Protein AF-A0A3P8AYN9-F1 (afdb_monomer)

Mean predicted aligned error: 9.66 Å

Organism: Heligmosomoides polygyrus (NCBI:txid6339)

Structure (mmCIF, N/CA/C/O backbone):
data_AF-A0A3P8AYN9-F1
#
_entry.id   AF-A0A3P8AYN9-F1
#
loop_
_atom_site.group_PDB
_atom_site.id
_atom_site.type_symbol
_atom_site.label_atom_id
_atom_site.label_alt_id
_atom_site.label_comp_id
_atom_site.label_asym_id
_atom_site.label_entity_id
_atom_site.label_seq_id
_atom_site.pdbx_PDB_ins_code
_atom_site.Cartn_x
_atom_site.Cartn_y
_atom_site.Cartn_z
_atom_site.occupancy
_atom_site.B_iso_or_equiv
_atom_site.auth_seq_id
_atom_site.auth_comp_id
_atom_site.auth_asym_id
_atom_site.auth_atom_id
_atom_site.pdbx_PDB_model_num
ATOM 1 N N . MET A 1 1 ? 14.466 0.404 -6.598 1.00 84.12 1 MET A N 1
ATOM 2 C CA . MET A 1 1 ? 13.520 1.509 -6.309 1.00 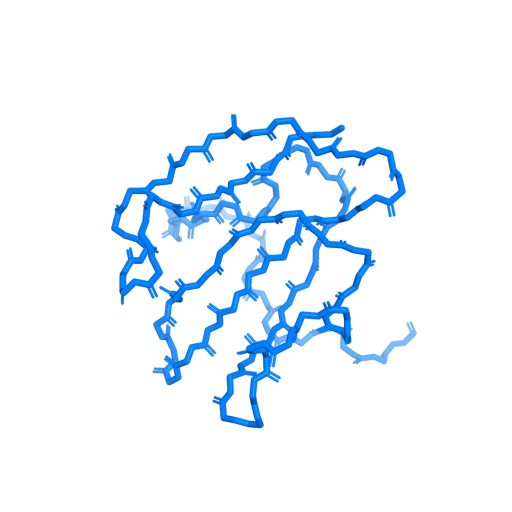84.12 1 MET A CA 1
ATOM 3 C C . MET A 1 1 ? 13.345 1.610 -4.806 1.00 84.12 1 MET A C 1
ATOM 5 O O . MET A 1 1 ? 13.596 0.620 -4.124 1.00 84.12 1 MET A O 1
ATOM 9 N N . ARG A 1 2 ? 12.917 2.755 -4.287 1.00 90.38 2 ARG A N 1
ATOM 10 C CA . ARG A 1 2 ? 12.577 2.935 -2.870 1.00 90.38 2 ARG A CA 1
ATOM 11 C C . ARG A 1 2 ? 11.076 3.111 -2.704 1.00 90.38 2 ARG A C 1
ATOM 13 O O . ARG A 1 2 ? 10.455 3.738 -3.555 1.00 90.38 2 ARG A O 1
ATOM 20 N N . CYS A 1 3 ? 10.508 2.608 -1.617 1.00 90.06 3 CYS A N 1
ATOM 21 C CA . CYS A 1 3 ? 9.105 2.830 -1.271 1.00 90.06 3 CYS A CA 1
ATOM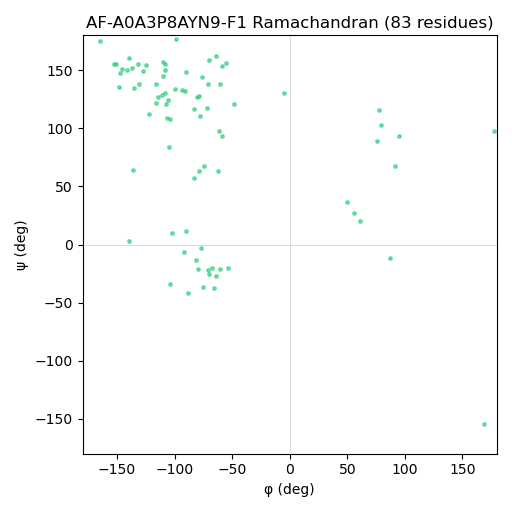 22 C C . CYS A 1 3 ? 8.977 3.260 0.185 1.00 90.06 3 CYS A C 1
ATOM 24 O O . CYS A 1 3 ? 9.819 2.931 1.025 1.00 90.06 3 CYS A O 1
ATOM 26 N N . LYS A 1 4 ? 7.888 3.967 0.492 1.00 90.00 4 LYS A N 1
ATOM 27 C CA . LYS A 1 4 ? 7.485 4.204 1.871 1.00 90.00 4 LYS A CA 1
ATOM 28 C C . LYS A 1 4 ? 6.974 2.911 2.489 1.00 90.00 4 LYS A C 1
ATOM 30 O O . LYS A 1 4 ? 6.230 2.166 1.851 1.00 90.00 4 LYS A O 1
ATOM 35 N N . MET A 1 5 ? 7.364 2.678 3.729 1.00 87.94 5 MET A N 1
ATOM 36 C CA . MET A 1 5 ? 6.955 1.560 4.561 1.00 87.94 5 MET A CA 1
ATOM 37 C C . MET A 1 5 ? 6.518 2.113 5.915 1.00 87.94 5 MET A C 1
ATOM 39 O O . MET A 1 5 ? 7.124 3.056 6.422 1.00 87.94 5 MET A O 1
ATOM 43 N N . CYS A 1 6 ? 5.431 1.577 6.458 1.00 84.81 6 CYS A N 1
ATOM 44 C CA . CYS A 1 6 ? 4.932 1.992 7.767 1.00 84.81 6 CYS A CA 1
ATOM 45 C C . CYS A 1 6 ? 5.798 1.378 8.872 1.00 84.81 6 CYS A C 1
ATOM 47 O O . CYS A 1 6 ? 6.237 0.235 8.738 1.00 84.81 6 CYS A O 1
ATOM 49 N N . ASP A 1 7 ? 6.011 2.109 9.964 1.00 75.19 7 ASP A N 1
ATOM 50 C CA . ASP A 1 7 ? 6.718 1.609 11.148 1.00 75.19 7 ASP A CA 1
ATOM 51 C C . ASP A 1 7 ? 5.922 0.550 11.926 1.00 75.19 7 ASP A C 1
ATOM 53 O O . ASP A 1 7 ? 6.503 -0.298 12.602 1.00 75.19 7 ASP A O 1
ATOM 57 N N . SER A 1 8 ? 4.593 0.579 11.808 1.00 67.31 8 SER A N 1
ATOM 58 C CA . SER A 1 8 ? 3.677 -0.323 12.499 1.00 67.31 8 SER A CA 1
ATOM 59 C C . SER A 1 8 ? 2.565 -0.832 11.580 1.00 67.31 8 SER A C 1
ATOM 61 O O . SER A 1 8 ? 2.148 -0.169 10.632 1.00 67.31 8 SER A O 1
ATOM 63 N N . TYR A 1 9 ? 2.060 -2.029 11.893 1.00 61.72 9 TYR A N 1
ATOM 64 C CA . TYR A 1 9 ? 0.909 -2.655 11.231 1.00 61.72 9 TYR A CA 1
ATOM 65 C C . TYR A 1 9 ? -0.442 -2.144 11.758 1.00 61.72 9 TYR A C 1
ATOM 67 O O . TYR A 1 9 ? -1.473 -2.427 11.156 1.00 61.72 9 TYR A O 1
ATOM 75 N N . ILE A 1 10 ? -0.448 -1.436 12.893 1.00 60.38 10 ILE A N 1
ATOM 76 C CA . ILE A 1 10 ? -1.673 -0.950 13.550 1.00 60.38 10 ILE A CA 1
ATOM 77 C C . ILE A 1 10 ? -2.064 0.424 13.002 1.00 60.38 10 ILE A C 1
ATOM 79 O O . ILE A 1 10 ? -3.235 0.691 12.740 1.00 60.38 10 ILE A O 1
ATOM 83 N N . SER A 1 11 ? -1.078 1.293 12.803 1.00 65.75 11 SER A N 1
ATOM 84 C CA . SER A 1 11 ? -1.256 2.608 12.205 1.00 65.75 11 SER A CA 1
ATOM 85 C C . SER A 1 11 ? 0.002 2.988 11.435 1.00 65.75 11 SER A C 1
ATOM 87 O O . SER A 1 11 ? 1.118 2.823 11.920 1.00 65.75 11 SER A O 1
ATOM 89 N N . CYS A 1 12 ? -0.178 3.527 10.230 1.00 72.75 12 CYS A N 1
ATOM 90 C CA . CYS A 1 12 ? 0.917 4.084 9.443 1.00 72.75 12 CYS A CA 1
ATOM 91 C C . CYS A 1 12 ? 1.208 5.526 9.889 1.00 72.75 12 CYS A C 1
ATOM 93 O O . CYS A 1 12 ? 1.056 6.465 9.110 1.00 72.75 12 CYS A O 1
ATOM 95 N N . ALA A 1 13 ? 1.508 5.710 11.178 1.00 72.44 13 ALA A N 1
ATOM 96 C CA . ALA A 1 13 ? 1.753 7.032 11.749 1.00 72.44 13 ALA A CA 1
ATOM 97 C C . ALA A 1 13 ? 3.133 7.567 11.348 1.00 72.44 13 ALA A C 1
ATOM 99 O O . ALA A 1 13 ? 3.259 8.759 11.070 1.00 72.44 13 ALA A O 1
ATOM 100 N N . ASN A 1 14 ? 4.143 6.692 11.265 1.00 77.00 14 ASN A N 1
ATOM 101 C CA . ASN A 1 14 ? 5.463 7.045 10.761 1.00 77.00 14 ASN A CA 1
ATOM 102 C C . ASN A 1 14 ? 5.777 6.260 9.483 1.00 77.00 14 ASN A C 1
ATOM 104 O O . ASN A 1 14 ? 5.519 5.061 9.367 1.00 77.00 14 ASN A O 1
ATOM 108 N N . GLU A 1 15 ? 6.375 6.947 8.511 1.00 84.56 15 GLU A N 1
ATOM 109 C CA . GLU A 1 15 ? 6.789 6.354 7.242 1.00 84.56 15 GLU A CA 1
ATOM 110 C C . GLU A 1 15 ? 8.315 6.376 7.120 1.00 84.56 15 GLU A C 1
ATOM 112 O O . GLU A 1 15 ? 8.947 7.432 7.181 1.00 84.56 15 GLU A O 1
ATOM 117 N N . MET A 1 16 ? 8.914 5.220 6.851 1.00 87.25 16 MET A N 1
ATOM 118 C CA . MET A 1 16 ? 10.330 5.085 6.507 1.00 87.25 16 MET A CA 1
ATOM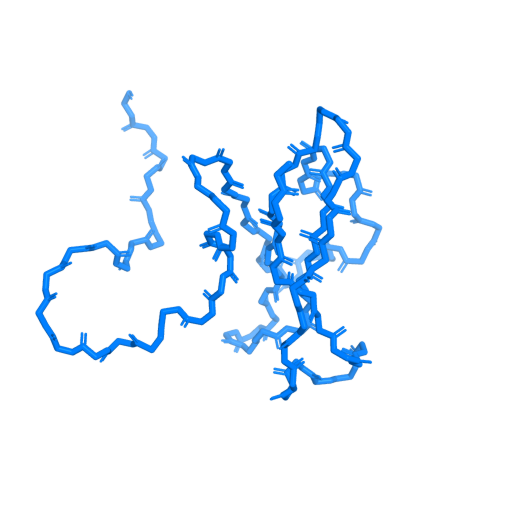 119 C C . MET A 1 16 ? 10.499 4.741 5.029 1.00 87.25 16 MET A C 1
ATOM 121 O O . MET A 1 16 ? 9.581 4.241 4.390 1.00 87.25 16 MET A O 1
ATOM 125 N N . SER A 1 17 ? 11.652 5.075 4.445 1.00 90.00 17 SER A N 1
ATOM 126 C CA . SER A 1 17 ? 11.922 4.826 3.019 1.00 90.00 17 SER A CA 1
ATOM 127 C C . SER A 1 17 ? 12.908 3.680 2.861 1.00 90.00 17 SER A C 1
ATOM 129 O O . SER A 1 17 ? 14.101 3.861 3.106 1.00 90.00 17 SER A O 1
ATOM 131 N N . GLU A 1 18 ? 12.424 2.543 2.384 1.00 89.19 18 GLU A N 1
ATOM 132 C CA . GLU A 1 18 ? 13.178 1.291 2.274 1.00 89.19 18 GLU A CA 1
ATOM 133 C C . GLU A 1 18 ? 13.510 0.974 0.815 1.00 89.19 18 GLU A C 1
ATOM 135 O O . GLU A 1 18 ? 12.780 1.367 -0.100 1.00 89.19 18 GLU A O 1
ATOM 140 N N . HIS A 1 19 ? 14.633 0.287 0.581 1.00 92.62 19 HIS A N 1
ATOM 141 C CA . HIS A 1 19 ? 14.972 -0.182 -0.762 1.00 92.62 19 HIS A CA 1
ATOM 142 C C . HIS A 1 19 ? 14.199 -1.462 -1.066 1.00 92.62 19 HIS A C 1
ATOM 144 O O . HIS A 1 19 ? 14.261 -2.431 -0.314 1.00 92.62 19 HIS A O 1
ATOM 150 N N . CYS A 1 20 ? 13.493 -1.481 -2.190 1.00 88.38 20 CYS A N 1
ATOM 151 C CA . CYS A 1 20 ? 12.699 -2.633 -2.572 1.00 88.38 20 CYS A CA 1
ATOM 152 C C . CYS A 1 20 ? 13.493 -3.634 -3.417 1.00 88.38 20 CYS A C 1
ATOM 154 O O . CYS A 1 20 ? 14.322 -3.217 -4.235 1.00 88.38 20 CYS A O 1
ATOM 156 N N . PRO A 1 21 ? 13.182 -4.938 -3.305 1.00 90.62 21 PRO A N 1
ATOM 157 C CA . PRO A 1 21 ? 13.709 -5.958 -4.204 1.00 90.62 21 PRO A CA 1
ATOM 158 C C . PRO A 1 21 ? 13.418 -5.647 -5.685 1.00 90.62 21 PRO A C 1
ATOM 160 O O . PRO A 1 21 ? 12.452 -4.937 -5.995 1.00 90.62 21 PRO A O 1
ATOM 163 N N . PRO A 1 22 ? 14.208 -6.188 -6.627 1.00 88.56 22 PRO A N 1
ATOM 164 C CA . PRO A 1 22 ? 13.914 -6.060 -8.052 1.00 88.56 22 PRO A CA 1
ATOM 165 C C . PRO A 1 22 ? 12.532 -6.644 -8.394 1.00 88.56 22 PRO A C 1
ATOM 167 O O . PRO A 1 22 ? 12.032 -7.531 -7.706 1.00 88.56 22 PRO A O 1
ATOM 170 N N . HIS A 1 23 ? 11.914 -6.137 -9.466 1.00 87.75 23 HIS A N 1
ATOM 171 C CA . HIS A 1 23 ? 10.585 -6.557 -9.951 1.00 87.75 23 HIS A CA 1
ATOM 172 C C . HIS A 1 23 ? 9.417 -6.355 -8.966 1.00 87.75 23 HIS A C 1
ATOM 174 O O . HIS A 1 23 ? 8.364 -6.974 -9.112 1.00 87.75 23 HIS A O 1
ATOM 180 N N . THR A 1 24 ? 9.579 -5.486 -7.970 1.00 90.50 24 THR A N 1
ATOM 181 C CA . THR A 1 24 ? 8.49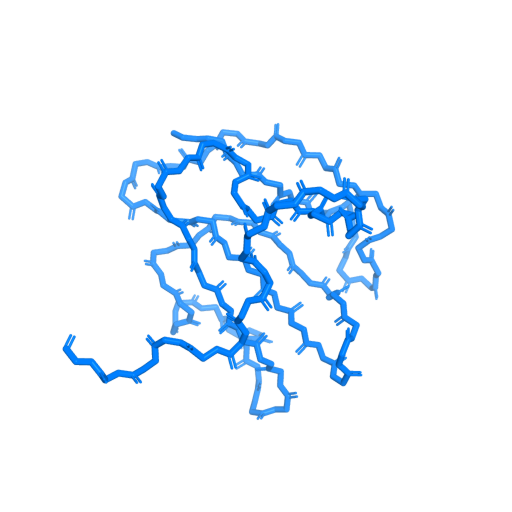0 -5.089 -7.065 1.00 90.50 24 THR A CA 1
ATOM 182 C C . THR A 1 24 ? 7.885 -3.745 -7.478 1.00 90.50 24 THR A C 1
ATOM 184 O O . THR A 1 24 ? 8.311 -3.134 -8.451 1.00 90.50 24 THR A O 1
ATOM 187 N N . GLN A 1 25 ? 6.849 -3.302 -6.779 1.00 89.69 25 GLN A N 1
ATOM 188 C CA . GLN A 1 25 ? 6.216 -1.993 -6.897 1.00 89.69 25 GLN A CA 1
ATOM 189 C C . GLN A 1 25 ? 5.881 -1.491 -5.492 1.00 89.69 25 GLN A C 1
ATOM 191 O O . GLN A 1 25 ? 5.775 -2.284 -4.550 1.00 89.69 25 GLN A O 1
ATOM 196 N N . CYS A 1 26 ? 5.675 -0.188 -5.339 1.00 90.19 26 CYS A N 1
ATOM 197 C CA . CYS A 1 26 ? 5.226 0.364 -4.073 1.00 90.19 26 CYS A CA 1
ATOM 198 C C . CYS A 1 26 ? 3.724 0.139 -3.906 1.00 90.19 26 CYS A C 1
ATOM 200 O O . CYS A 1 26 ? 2.958 0.540 -4.780 1.00 90.19 26 CYS A O 1
ATOM 202 N N . TYR A 1 27 ? 3.285 -0.432 -2.785 1.00 89.44 27 TYR A N 1
ATOM 203 C CA . TYR A 1 27 ? 1.864 -0.594 -2.474 1.00 89.44 27 TYR A CA 1
ATOM 204 C C . TYR A 1 27 ? 1.412 0.323 -1.331 1.00 89.44 27 TYR A C 1
ATOM 206 O O . TYR A 1 27 ? 2.214 0.765 -0.501 1.00 89.44 27 TYR A O 1
ATOM 214 N N . THR A 1 28 ? 0.110 0.600 -1.283 1.00 88.19 28 THR A N 1
ATOM 215 C CA . THR A 1 28 ? -0.596 1.197 -0.141 1.00 88.19 28 THR A CA 1
ATOM 216 C C . THR A 1 28 ? -1.898 0.441 0.090 1.00 88.19 28 THR A C 1
ATOM 218 O O . THR A 1 28 ? -2.634 0.189 -0.858 1.00 88.19 28 THR A O 1
ATOM 221 N N . ILE A 1 29 ? -2.204 0.117 1.345 1.00 86.31 29 ILE A N 1
ATOM 222 C CA . ILE A 1 29 ? -3.485 -0.460 1.754 1.00 86.31 29 ILE A CA 1
ATOM 223 C C . ILE A 1 29 ? -4.239 0.564 2.584 1.00 86.31 29 ILE A C 1
ATOM 225 O O . ILE A 1 29 ? -3.701 1.126 3.541 1.00 86.31 29 ILE A O 1
ATOM 229 N N . ARG A 1 30 ? -5.492 0.797 2.201 1.00 84.50 30 ARG A N 1
ATOM 230 C CA . ARG A 1 30 ? -6.431 1.665 2.900 1.00 84.50 30 ARG A CA 1
ATOM 231 C C . ARG A 1 30 ? -7.601 0.839 3.405 1.00 84.50 30 ARG A C 1
ATOM 233 O O . ARG A 1 30 ? -8.305 0.234 2.604 1.00 84.50 30 ARG A O 1
ATOM 240 N N . ASN A 1 31 ? -7.837 0.851 4.707 1.00 82.12 31 ASN A N 1
ATOM 241 C CA . ASN A 1 31 ? -9.029 0.267 5.307 1.00 82.12 31 ASN A CA 1
ATOM 242 C C . ASN A 1 31 ? -9.946 1.406 5.761 1.00 82.12 31 ASN A C 1
ATOM 244 O O . ASN A 1 31 ? -9.508 2.271 6.516 1.00 82.12 31 ASN A O 1
ATOM 248 N N . GLN A 1 32 ? -11.179 1.453 5.248 1.00 81.94 32 GLN A N 1
ATOM 249 C CA . GLN A 1 32 ? -12.155 2.516 5.554 1.00 81.94 32 GLN A CA 1
ATOM 250 C C . GLN A 1 32 ? -11.598 3.952 5.395 1.00 81.94 32 GLN A C 1
ATOM 252 O O . GLN A 1 32 ? -11.925 4.856 6.156 1.00 81.94 32 GLN A O 1
ATOM 257 N N . GLY A 1 33 ? -10.732 4.168 4.398 1.00 76.38 33 GLY A N 1
ATOM 258 C CA . GLY A 1 33 ? -10.107 5.469 4.121 1.00 76.38 33 GLY A CA 1
ATOM 259 C C . GLY A 1 33 ? -8.813 5.753 4.895 1.00 76.38 33 GLY A C 1
ATOM 260 O O . GLY A 1 33 ? -8.075 6.661 4.518 1.00 76.38 33 GLY A O 1
ATOM 261 N N . THR A 1 34 ? -8.469 4.949 5.903 1.00 80.50 34 THR A N 1
ATOM 262 C CA . THR A 1 34 ? -7.224 5.082 6.672 1.00 80.50 34 THR A CA 1
ATOM 263 C C . THR A 1 34 ? -6.123 4.203 6.089 1.00 80.50 34 THR A C 1
ATOM 265 O O . THR A 1 34 ? -6.342 3.024 5.817 1.00 80.50 34 THR A O 1
ATOM 268 N N . VAL A 1 35 ? -4.919 4.756 5.910 1.00 83.69 35 VAL A N 1
ATOM 269 C CA . VAL A 1 35 ? -3.754 3.971 5.479 1.00 83.69 35 VAL A CA 1
ATOM 270 C C . VAL A 1 35 ? -3.285 3.075 6.623 1.00 83.69 35 VAL A C 1
ATOM 272 O O . VAL A 1 35 ? -2.856 3.569 7.665 1.00 83.69 35 VAL A O 1
ATOM 275 N N . THR A 1 36 ? -3.337 1.764 6.410 1.00 82.19 36 THR A N 1
ATOM 276 C CA . THR A 1 36 ? -2.910 0.762 7.397 1.00 82.19 36 THR A CA 1
ATOM 277 C C . THR A 1 36 ? -1.556 0.155 7.054 1.00 82.19 36 THR A C 1
ATOM 279 O O . THR A 1 36 ? -0.770 -0.120 7.954 1.00 82.19 36 THR A O 1
ATOM 282 N N . HIS A 1 37 ? -1.246 -0.006 5.761 1.00 86.56 37 HIS A N 1
ATOM 283 C CA . HIS A 1 37 ? 0.014 -0.603 5.316 1.00 86.56 37 HIS A CA 1
ATOM 284 C C . HIS A 1 37 ? 0.585 0.085 4.080 1.00 86.56 37 HIS A C 1
ATOM 286 O O . HIS A 1 37 ? -0.143 0.558 3.204 1.00 86.56 37 HIS A O 1
ATO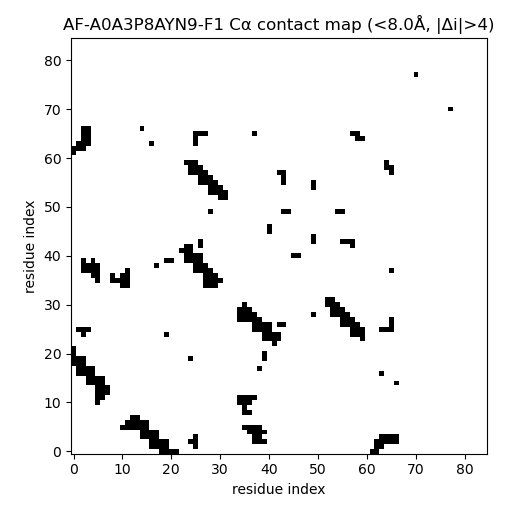M 292 N N . LYS A 1 38 ? 1.912 0.067 3.987 1.00 88.62 38 LYS A N 1
ATOM 293 C CA . LYS A 1 38 ? 2.700 0.474 2.828 1.00 88.62 38 LYS A CA 1
ATOM 294 C C . LYS A 1 38 ? 3.931 -0.416 2.741 1.00 88.62 38 LYS A C 1
ATOM 296 O O . LYS A 1 38 ? 4.438 -0.857 3.772 1.00 88.62 38 LYS A O 1
ATOM 301 N N . GLY A 1 39 ? 4.441 -0.624 1.537 1.00 89.56 39 GLY A N 1
ATOM 302 C CA . GLY A 1 39 ? 5.697 -1.337 1.347 1.00 89.56 39 GLY A CA 1
ATOM 303 C C . GLY A 1 39 ? 5.949 -1.688 -0.109 1.00 89.56 39 GLY A C 1
ATOM 304 O O . GLY A 1 39 ? 5.429 -1.034 -1.013 1.00 89.56 39 GLY A O 1
ATOM 305 N N . CYS A 1 40 ? 6.737 -2.740 -0.319 1.00 90.62 40 CYS A N 1
ATOM 306 C CA . CYS A 1 40 ? 7.090 -3.260 -1.634 1.00 90.62 40 CYS A CA 1
ATOM 307 C C . CYS A 1 40 ? 6.374 -4.594 -1.886 1.00 90.62 40 CYS A C 1
ATOM 309 O O . CYS A 1 40 ? 6.452 -5.495 -1.054 1.00 90.62 40 CYS A O 1
ATOM 311 N N . ALA A 1 41 ? 5.711 -4.748 -3.028 1.00 90.38 41 ALA A N 1
ATOM 312 C CA . ALA A 1 41 ? 5.102 -6.011 -3.448 1.00 90.38 41 ALA A CA 1
ATOM 313 C C . ALA A 1 41 ? 5.076 -6.106 -4.974 1.00 90.38 41 ALA A C 1
ATOM 315 O O . ALA A 1 41 ? 5.079 -5.088 -5.657 1.00 90.38 41 ALA A O 1
ATOM 316 N N . THR A 1 42 ? 5.031 -7.315 -5.532 1.00 89.44 42 THR A N 1
ATOM 317 C CA . THR A 1 42 ? 4.917 -7.500 -6.990 1.00 89.44 42 THR A CA 1
ATOM 318 C C . THR A 1 42 ? 3.576 -6.982 -7.521 1.00 89.44 42 THR A C 1
ATOM 320 O O . THR A 1 42 ? 3.521 -6.408 -8.603 1.00 89.44 42 THR A O 1
ATOM 323 N N . ASN A 1 43 ? 2.499 -7.167 -6.752 1.00 85.06 43 ASN A N 1
ATOM 324 C CA . ASN A 1 43 ? 1.161 -6.622 -6.987 1.00 85.06 43 ASN A CA 1
ATOM 325 C C . ASN A 1 43 ? 0.314 -6.752 -5.701 1.00 85.06 43 ASN A C 1
ATOM 327 O O . ASN A 1 43 ? 0.749 -7.370 -4.729 1.00 85.06 43 ASN A O 1
ATOM 331 N N . CYS A 1 44 ? -0.909 -6.212 -5.703 1.00 84.44 44 CYS A N 1
ATOM 332 C CA . CYS A 1 44 ? -1.833 -6.325 -4.567 1.00 84.44 44 CYS A CA 1
ATOM 333 C C . CYS A 1 44 ? -2.284 -7.763 -4.253 1.00 84.44 44 CYS A C 1
ATOM 335 O O . CYS A 1 44 ? -2.581 -8.057 -3.100 1.00 84.44 44 CYS A O 1
ATOM 337 N N . ALA A 1 45 ? -2.312 -8.666 -5.242 1.00 85.00 45 ALA A N 1
ATOM 338 C CA . ALA A 1 45 ? -2.722 -10.060 -5.040 1.00 85.00 45 ALA A CA 1
ATOM 339 C C . ALA A 1 45 ? -1.690 -10.874 -4.239 1.00 85.00 45 ALA A C 1
ATOM 341 O O . ALA A 1 45 ? -2.036 -11.875 -3.621 1.00 85.00 45 ALA A O 1
ATOM 342 N N . ALA A 1 46 ? -0.432 -10.430 -4.212 1.00 83.31 46 ALA A N 1
ATOM 343 C CA . ALA A 1 46 ? 0.626 -11.036 -3.411 1.00 83.31 46 ALA A CA 1
ATOM 344 C C . ALA A 1 46 ? 0.544 -10.674 -1.914 1.00 83.31 46 ALA A C 1
ATOM 346 O O . ALA A 1 46 ? 1.370 -11.145 -1.132 1.00 83.31 46 ALA A O 1
ATOM 347 N N . ILE A 1 47 ? -0.408 -9.824 -1.504 1.00 82.06 47 ILE A N 1
ATOM 348 C CA . ILE A 1 47 ? -0.486 -9.305 -0.138 1.00 82.06 47 ILE A CA 1
ATOM 349 C C . ILE A 1 47 ? -1.610 -10.015 0.637 1.00 82.06 47 ILE A C 1
ATOM 351 O O . ILE A 1 47 ? -2.784 -9.731 0.404 1.00 82.06 47 ILE A O 1
ATOM 355 N N . PRO A 1 48 ? -1.292 -10.898 1.603 1.00 74.25 48 PRO A N 1
ATOM 356 C CA . PRO A 1 48 ? -2.284 -11.765 2.250 1.00 74.25 48 PRO A CA 1
ATOM 357 C C . PRO A 1 48 ? -3.307 -11.012 3.117 1.00 74.25 48 PRO A C 1
ATOM 359 O O . PRO A 1 48 ? -4.384 -11.529 3.390 1.00 74.25 48 PRO A O 1
ATOM 362 N N . TYR A 1 49 ? -2.986 -9.790 3.544 1.00 70.88 49 TYR A N 1
ATOM 363 C CA . TYR A 1 49 ? -3.847 -8.922 4.356 1.00 70.88 49 TYR A CA 1
ATOM 364 C C . TYR A 1 49 ? -4.523 -7.805 3.543 1.00 70.88 49 TYR A C 1
ATOM 366 O O . TYR A 1 49 ? -5.155 -6.917 4.118 1.00 70.88 49 TYR A O 1
ATOM 374 N N . ALA A 1 50 ? -4.448 -7.840 2.209 1.00 63.97 50 ALA A N 1
ATOM 375 C CA . ALA A 1 50 ? -5.355 -7.075 1.356 1.00 63.97 50 ALA A CA 1
ATOM 376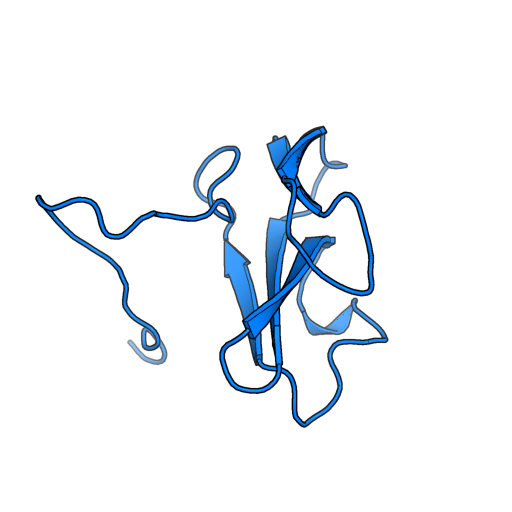 C C . ALA A 1 50 ? -6.739 -7.760 1.360 1.00 63.97 50 ALA A C 1
ATOM 378 O O . ALA A 1 50 ? -7.158 -8.383 0.391 1.00 63.97 50 ALA A O 1
ATOM 379 N N . ILE A 1 51 ? -7.409 -7.731 2.515 1.00 62.16 51 ILE A N 1
ATOM 380 C CA . ILE A 1 51 ? -8.731 -8.339 2.727 1.00 62.16 51 ILE A CA 1
ATOM 381 C C . ILE A 1 51 ? -9.796 -7.535 1.962 1.00 62.16 51 ILE A C 1
ATOM 383 O O . ILE A 1 51 ? -9.595 -6.362 1.669 1.00 62.16 51 ILE A O 1
ATOM 387 N N . SER A 1 52 ? -10.950 -8.139 1.679 1.00 61.09 52 SER A N 1
ATOM 388 C CA . SER A 1 52 ? -12.049 -7.603 0.854 1.00 61.09 52 SER A CA 1
ATOM 389 C C . SER A 1 52 ? -12.595 -6.220 1.245 1.00 61.09 52 SER A C 1
ATOM 391 O O . SER A 1 52 ? -13.200 -5.559 0.406 1.00 61.09 52 SER A O 1
ATOM 393 N N . THR A 1 53 ? -12.388 -5.757 2.480 1.00 63.50 53 THR A N 1
ATOM 394 C CA . THR A 1 53 ? -12.774 -4.404 2.933 1.00 63.50 53 THR A CA 1
ATOM 395 C C . THR A 1 53 ? -11.668 -3.358 2.763 1.00 63.50 53 THR A C 1
ATOM 397 O O . THR A 1 53 ? -11.889 -2.172 3.009 1.00 63.50 53 THR A O 1
ATOM 400 N N . SER A 1 54 ? -10.471 -3.789 2.372 1.00 75.38 54 SER A N 1
ATOM 401 C CA . SER A 1 54 ? -9.273 -2.968 2.262 1.00 75.38 54 SER A CA 1
ATOM 402 C C . SER A 1 54 ? -8.953 -2.693 0.794 1.00 75.38 54 SER A C 1
ATOM 404 O O . SER A 1 54 ? -8.749 -3.605 -0.004 1.00 75.38 54 SER A O 1
ATOM 406 N N . HIS A 1 55 ? -8.845 -1.419 0.431 1.00 84.56 55 HIS A N 1
ATOM 407 C CA . HIS A 1 55 ? -8.433 -1.000 -0.903 1.00 84.56 55 HIS A CA 1
ATOM 408 C C . HIS A 1 55 ? -6.909 -1.007 -1.007 1.00 84.56 55 HIS A C 1
ATOM 410 O O . HIS A 1 55 ? -6.233 -0.241 -0.318 1.00 84.56 55 HIS A O 1
ATOM 416 N N . CYS A 1 56 ? -6.373 -1.853 -1.884 1.00 85.50 56 CYS A N 1
ATOM 417 C CA . CYS A 1 56 ? -4.953 -1.871 -2.213 1.00 85.50 56 CYS A CA 1
ATOM 418 C C . CYS A 1 56 ? -4.686 -1.124 -3.526 1.00 85.50 56 CYS A C 1
ATOM 420 O O . CYS A 1 56 ? -5.382 -1.334 -4.519 1.00 85.50 56 CYS A O 1
ATOM 422 N N . THR A 1 57 ? -3.662 -0.272 -3.535 1.00 87.31 57 THR A N 1
ATOM 423 C CA . THR A 1 57 ? -3.171 0.434 -4.724 1.00 87.31 57 THR A CA 1
ATOM 424 C C . THR A 1 57 ? -1.671 0.217 -4.892 1.00 87.31 57 THR A C 1
ATOM 426 O O . THR A 1 57 ? -0.953 0.071 -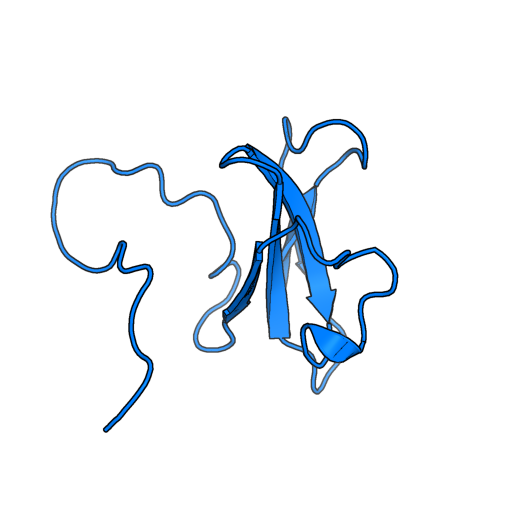3.900 1.00 87.31 57 THR A O 1
ATOM 429 N N . THR A 1 58 ? -1.184 0.209 -6.137 1.00 88.12 58 THR A N 1
ATOM 430 C CA . THR A 1 58 ? 0.250 0.126 -6.453 1.00 88.12 58 THR A CA 1
ATOM 431 C C . THR A 1 58 ? 0.717 1.271 -7.348 1.00 88.12 58 THR A C 1
ATOM 433 O O . THR A 1 58 ? -0.065 1.860 -8.091 1.00 88.12 58 THR A O 1
ATOM 436 N N . CYS A 1 59 ? 2.008 1.594 -7.271 1.00 86.56 59 CYS A N 1
ATOM 437 C CA . CYS A 1 59 ? 2.686 2.531 -8.160 1.00 86.56 59 CYS A CA 1
ATOM 438 C C . CYS A 1 59 ? 4.155 2.116 -8.361 1.00 86.56 59 CYS A C 1
ATOM 440 O O . CYS A 1 59 ? 4.786 1.554 -7.464 1.00 86.56 59 CYS A O 1
ATOM 442 N N . SER A 1 60 ? 4.713 2.390 -9.542 1.00 85.31 60 SER A N 1
ATOM 443 C CA . SER A 1 60 ? 6.086 1.986 -9.904 1.00 85.31 60 SER A CA 1
ATOM 444 C C . SER A 1 60 ? 6.867 3.046 -10.684 1.00 85.31 60 SER A C 1
ATOM 446 O O . SER A 1 60 ? 7.993 2.803 -11.109 1.00 85.31 60 SER A O 1
ATOM 448 N N . HIS A 1 61 ? 6.278 4.224 -10.895 1.00 76.75 61 HIS A N 1
ATOM 449 C CA . HIS A 1 61 ? 6.837 5.238 -11.790 1.00 76.75 61 HIS A CA 1
ATOM 450 C C . HIS A 1 61 ? 7.971 6.057 -11.15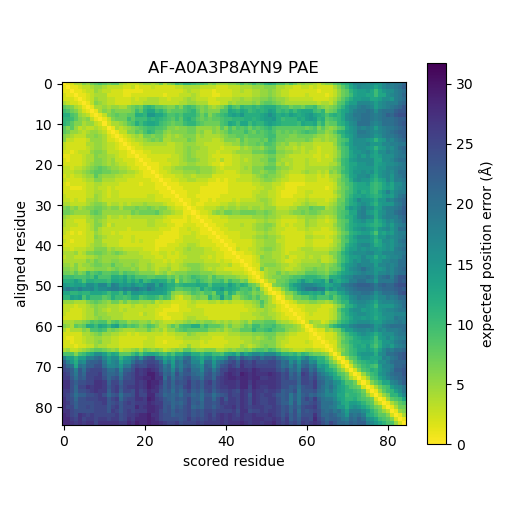7 1.00 76.75 61 HIS A C 1
ATOM 452 O O . HIS A 1 61 ? 8.745 6.672 -11.888 1.00 76.75 61 HIS A O 1
ATOM 458 N N . ARG A 1 62 ? 8.055 6.113 -9.818 1.00 82.38 62 ARG A N 1
ATOM 459 C CA . ARG A 1 62 ? 9.037 6.915 -9.066 1.00 82.38 62 ARG A CA 1
ATOM 460 C C . ARG A 1 62 ? 9.341 6.297 -7.704 1.00 82.38 62 ARG A C 1
ATOM 462 O O . ARG A 1 62 ? 8.491 5.622 -7.125 1.00 82.38 62 ARG A O 1
ATOM 469 N N . ASP A 1 63 ? 10.522 6.599 -7.173 1.00 87.56 63 ASP A N 1
ATOM 470 C CA . ASP A 1 63 ? 10.859 6.291 -5.783 1.00 87.56 63 ASP A CA 1
ATOM 471 C C . ASP A 1 63 ? 9.891 7.001 -4.822 1.00 87.56 63 ASP A C 1
ATOM 473 O O . ASP A 1 63 ? 9.556 8.171 -5.003 1.00 87.56 63 ASP A O 1
ATOM 477 N N . ASN A 1 64 ? 9.456 6.285 -3.786 1.00 86.44 64 ASN A N 1
ATOM 478 C CA . ASN A 1 64 ? 8.512 6.728 -2.761 1.00 86.44 64 ASN A CA 1
ATOM 479 C C . ASN A 1 64 ? 7.170 7.231 -3.322 1.00 86.44 64 ASN A C 1
ATOM 481 O O . ASN A 1 64 ? 6.502 8.034 -2.675 1.00 86.44 64 ASN A O 1
ATOM 485 N N . CYS A 1 65 ? 6.742 6.745 -4.493 1.00 86.25 65 CYS A N 1
ATOM 486 C CA . CYS A 1 65 ? 5.465 7.137 -5.102 1.00 86.25 65 CYS A CA 1
ATOM 487 C C . CYS A 1 65 ? 4.241 6.806 -4.231 1.00 86.25 65 CYS A C 1
ATOM 489 O O . CYS A 1 65 ? 3.183 7.401 -4.402 1.00 86.25 65 CYS A O 1
ATOM 491 N N . ASN A 1 66 ? 4.386 5.868 -3.290 1.00 86.50 66 ASN A N 1
ATOM 492 C CA . ASN A 1 66 ? 3.363 5.503 -2.317 1.00 86.50 66 ASN A CA 1
ATOM 493 C C . ASN A 1 66 ? 3.443 6.322 -1.023 1.00 86.50 66 ASN A C 1
ATOM 495 O O . ASN A 1 66 ? 2.818 5.942 -0.032 1.00 86.50 66 ASN A O 1
ATOM 499 N N . GLY A 1 67 ? 4.230 7.395 -0.980 1.00 81.56 67 GLY A N 1
ATOM 500 C CA . GLY A 1 67 ? 4.229 8.299 0.159 1.00 81.56 67 GLY A CA 1
ATOM 501 C C . GLY A 1 67 ? 2.898 9.005 0.330 1.00 81.56 67 GLY A C 1
ATOM 502 O O . GLY A 1 67 ? 2.049 9.035 -0.564 1.00 81.56 67 GLY A O 1
ATOM 503 N N . THR A 1 68 ? 2.693 9.552 1.519 1.00 65.50 68 THR A N 1
ATOM 504 C CA . THR A 1 68 ? 1.670 10.571 1.707 1.00 65.50 68 THR A CA 1
ATOM 505 C C . THR A 1 68 ? 2.023 11.762 0.817 1.00 65.50 68 THR A C 1
ATOM 507 O O . THR A 1 68 ? 2.823 12.623 1.172 1.00 65.50 68 THR A O 1
ATOM 510 N N . PHE A 1 69 ? 1.396 11.841 -0.358 1.00 49.78 69 PHE A N 1
ATOM 511 C CA . PHE A 1 69 ? 1.011 13.148 -0.864 1.00 49.78 69 PHE A CA 1
ATOM 512 C C . PHE A 1 69 ? 0.084 13.720 0.208 1.00 49.78 69 PHE A C 1
ATOM 514 O O . PHE A 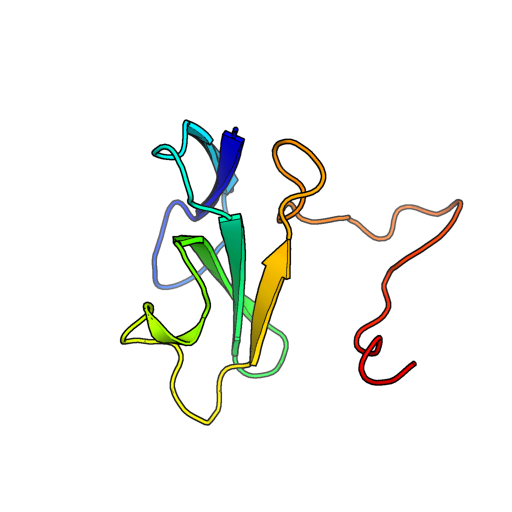1 69 ? -1.109 13.429 0.251 1.00 49.78 69 PHE A O 1
ATOM 521 N N . GLN A 1 70 ? 0.650 14.488 1.140 1.00 40.91 70 GLN A N 1
ATOM 522 C CA . GLN A 1 70 ? -0.094 15.595 1.704 1.00 40.91 70 GLN A CA 1
ATOM 523 C C . GLN A 1 70 ? -0.656 16.319 0.477 1.00 40.91 70 GLN A C 1
ATOM 525 O O . GLN A 1 70 ? 0.114 16.686 -0.411 1.00 40.91 70 GLN A O 1
ATOM 530 N N . CYS A 1 71 ? -1.978 16.445 0.377 1.00 43.41 71 CYS A N 1
ATOM 531 C CA . CYS A 1 71 ? -2.622 17.362 -0.555 1.00 43.41 71 CYS A CA 1
ATOM 532 C C . CYS A 1 71 ? -2.213 18.797 -0.177 1.00 43.41 71 CYS A C 1
ATOM 534 O O . CYS A 1 71 ? -3.029 19.585 0.289 1.00 43.41 71 CYS A O 1
ATOM 536 N N . LEU A 1 72 ? -0.927 19.121 -0.274 1.00 34.88 72 LEU A N 1
ATOM 537 C CA . LEU A 1 72 ? -0.442 20.478 -0.273 1.00 34.88 72 LEU A CA 1
ATOM 538 C C . LEU A 1 72 ? -0.726 20.972 -1.681 1.00 34.88 72 LEU A C 1
ATOM 540 O O . LEU A 1 72 ? -0.221 20.435 -2.661 1.00 34.88 72 LEU A O 1
ATOM 544 N N . GLN A 1 73 ? -1.684 21.891 -1.707 1.00 39.66 73 GLN A N 1
ATOM 545 C CA . GLN A 1 73 ? -1.944 22.906 -2.715 1.00 39.66 73 GLN A CA 1
ATOM 546 C C . GLN A 1 73 ? -0.885 22.968 -3.827 1.00 39.66 73 GLN A C 1
ATOM 548 O O . GLN A 1 73 ? 0.303 23.083 -3.545 1.00 39.66 73 GLN A O 1
ATOM 553 N N . ASP A 1 74 ? -1.387 22.954 -5.063 1.00 36.34 74 ASP A N 1
ATOM 554 C CA . ASP A 1 74 ? -0.697 23.070 -6.352 1.00 36.34 74 ASP A CA 1
ATOM 555 C C . ASP A 1 74 ? -0.317 21.758 -7.078 1.00 36.34 74 ASP A C 1
ATOM 557 O O . ASP A 1 74 ? 0.771 21.206 -6.966 1.00 36.34 74 ASP A O 1
ATOM 561 N N . PHE A 1 75 ? -1.256 21.366 -7.952 1.00 34.47 75 PHE A N 1
ATOM 562 C CA . PHE A 1 75 ? -1.107 20.580 -9.185 1.00 34.47 75 PHE A CA 1
ATOM 563 C C . PHE A 1 75 ? -0.949 19.041 -9.119 1.00 34.47 75 PHE A C 1
ATOM 565 O O . PHE A 1 75 ? 0.133 18.480 -8.999 1.00 34.47 75 PHE A O 1
ATOM 572 N N . ALA A 1 76 ? -2.088 18.406 -9.441 1.00 37.72 76 ALA A N 1
ATOM 573 C CA . ALA A 1 76 ? -2.283 17.203 -10.263 1.00 37.72 76 ALA A CA 1
ATOM 574 C C . ALA A 1 76 ? -1.982 15.805 -9.665 1.00 37.72 76 ALA A C 1
ATOM 576 O O . ALA A 1 76 ? -0.838 15.406 -9.476 1.00 37.72 76 ALA A O 1
ATOM 577 N N . PHE A 1 77 ? -3.068 15.021 -9.557 1.00 36.84 77 PHE A N 1
ATOM 578 C CA . PHE A 1 77 ? -3.181 13.567 -9.329 1.00 36.84 77 PHE A CA 1
ATOM 579 C C . PHE A 1 77 ? -3.293 13.068 -7.878 1.00 36.84 77 PHE A C 1
ATOM 581 O O . PHE A 1 77 ? -2.478 12.296 -7.382 1.00 36.84 77 PHE A O 1
ATOM 588 N N . CYS A 1 78 ? -4.424 13.396 -7.249 1.00 40.56 78 CYS A N 1
ATOM 589 C CA . CYS A 1 78 ? -5.113 12.473 -6.346 1.00 40.56 78 CYS A CA 1
ATOM 590 C C . CYS A 1 78 ? -6.347 11.936 -7.074 1.00 40.56 78 CYS A C 1
ATOM 592 O O . CYS A 1 78 ? -7.431 12.476 -6.886 1.00 40.56 78 CYS A O 1
ATOM 594 N N . ASP A 1 79 ? -6.195 10.902 -7.903 1.00 37.16 79 ASP A N 1
ATOM 595 C CA . ASP A 1 79 ? -7.361 10.232 -8.479 1.00 37.16 79 ASP A CA 1
ATOM 596 C C . ASP A 1 79 ? -7.380 8.750 -8.129 1.00 37.16 79 ASP A C 1
ATOM 598 O O . ASP A 1 79 ? -6.547 7.947 -8.554 1.00 37.16 79 ASP A O 1
ATOM 602 N N . ALA A 1 80 ? -8.374 8.407 -7.317 1.00 39.91 80 ALA A N 1
ATOM 603 C CA . ALA A 1 80 ? -8.892 7.066 -7.175 1.00 39.91 80 ALA A CA 1
ATOM 604 C C . ALA A 1 80 ? -9.815 6.784 -8.369 1.00 39.91 80 ALA A C 1
ATOM 606 O O . ALA A 1 80 ? -11.008 6.625 -8.170 1.00 39.91 80 ALA A O 1
ATOM 607 N N . ASN A 1 81 ? -9.281 6.787 -9.594 1.00 39.06 81 ASN A N 1
ATOM 608 C CA . ASN A 1 81 ? -9.877 6.200 -10.798 1.00 39.06 81 ASN A CA 1
ATOM 609 C C . ASN A 1 81 ? -8.972 6.471 -12.009 1.00 39.06 81 ASN A C 1
ATOM 611 O O . ASN A 1 81 ? -9.049 7.510 -12.653 1.00 39.06 81 ASN A O 1
ATOM 615 N N . PHE A 1 82 ? -8.150 5.490 -12.370 1.00 37.56 82 PHE A N 1
ATOM 616 C CA . PHE A 1 82 ? -7.782 5.304 -13.774 1.00 37.56 82 PHE A CA 1
ATOM 617 C C . PHE A 1 82 ? -7.848 3.811 -14.098 1.00 37.56 82 PHE A C 1
ATOM 619 O O . PHE A 1 82 ? -6.850 3.133 -14.325 1.00 37.56 82 PHE A O 1
ATOM 626 N N . LEU A 1 83 ? -9.068 3.282 -14.005 1.00 39.09 83 LEU A N 1
ATOM 627 C CA . LEU A 1 83 ? -9.484 2.099 -14.744 1.00 39.09 83 LEU A CA 1
ATOM 628 C C . LEU A 1 83 ? -10.094 2.584 -16.065 1.00 39.09 83 LEU A C 1
ATOM 630 O O . LEU A 1 83 ? -10.975 3.438 -16.046 1.00 39.09 83 LEU A O 1
ATOM 634 N N . LEU A 1 84 ? -9.650 1.951 -17.156 1.00 34.25 84 LEU A N 1
ATOM 635 C CA . LEU A 1 84 ? -10.200 1.958 -18.519 1.00 34.25 84 LEU A CA 1
ATOM 636 C C . LEU A 1 84 ? -9.947 3.212 -19.375 1.00 34.25 84 LEU A C 1
ATOM 638 O O . LEU A 1 84 ? -10.803 4.086 -19.476 1.00 34.25 84 LEU A O 1
ATOM 642 N N . LEU A 1 85 ? -8.814 3.197 -20.088 1.00 34.12 85 LEU A N 1
ATOM 643 C CA . LEU A 1 85 ? -8.732 3.304 -21.556 1.00 34.12 85 LEU A CA 1
ATOM 644 C C . LEU A 1 85 ? -7.398 2.721 -22.043 1.00 34.12 85 LEU A C 1
ATOM 646 O O . LEU A 1 85 ? -6.361 3.025 -21.411 1.00 34.12 85 LEU A O 1
#

Radius of gyration: 12.63 Å; Cα contacts (8 Å, |Δi|>4): 159; chains: 1; bounding box: 28×35×35 Å

Nearest PDB structures (foldseek):
  3neq-assembly3_A-2  TM=7.456E-01  e=6.982E-02  Dendroaspis angusticeps
  1tgx-assembly1_B-1  TM=7.529E-01  e=1.503E-01  Naja nigricollis
  7ppc-assembly1_J  TM=6.387E-01  e=5.850E-02  Homo sapiens

Secondary structure (DSSP, 8-state):
-EEEEES-SS---SEEEEEPPTT-EEEEEEETTEEEEEEEES-GGG-TT--TTEEEEEE-SSTTTTS-----SSS----S-----

Sequence (85 aa):
MRCKMCDSYISCANEMSEHCPPHTQCYTIRNQGTVTHKGCATNCAAIPYAISTSHCTTCSHRDNCNGTFQCLQDFAFCDANFLLL

pLDDT: mean 73.37, std 19.16, range [34.12, 92.62]

Foldseek 3Di:
DWEWWAPDQAASPDTDIDDDDPQWWWKWKAAPNGTRTIDIGNDPVRPPPCDPRIDMDTDHPDRHPVPPPPVPDDDDDPDPDDDDD

Solvent-accessible surface area (backbone atoms only — not comparable to full-atom values): 5291 Å² total; per-residue (Å²): 99,37,17,24,25,38,80,37,82,85,46,46,82,48,78,45,80,43,81,42,67,86,86,47,26,21,27,36,31,26,47,89,84,41,60,30,45,38,26,69,35,74,48,65,88,78,40,91,80,60,40,97,76,34,53,63,50,75,47,74,90,50,66,37,66,49,43,83,75,67,90,66,84,82,85,88,83,92,67,100,72,88,79,89,134